Protein AF-A0A543FZM2-F1 (afdb_monomer_lite)

Foldseek 3Di:
DPPVVVVVVLVVCVVVDPSVQWFFKFWQDKDWVVVPVDDDDLVNSLVDAPDPPDDDDPDDFTKIWTWMWTDGPVWIWIWIKIWTQDRVRDTDIDTPDIDTDDPVSVVSSVVRGDGDGDD

Structure (mmCIF, N/CA/C/O backbone):
data_AF-A0A543FZM2-F1
#
_entry.id   AF-A0A543FZM2-F1
#
loop_
_atom_site.group_PDB
_atom_site.id
_atom_site.type_symbol
_atom_site.label_atom_id
_atom_site.label_alt_id
_atom_site.label_comp_id
_atom_site.label_asym_id
_atom_site.label_entity_id
_atom_site.label_seq_id
_atom_site.pdbx_PDB_ins_code
_atom_site.Cartn_x
_atom_site.Cartn_y
_atom_site.Cartn_z
_atom_site.occupancy
_atom_site.B_iso_or_equiv
_atom_site.auth_seq_id
_atom_site.auth_comp_id
_atom_site.auth_asym_id
_atom_site.auth_atom_id
_atom_site.pdbx_PDB_model_num
ATOM 1 N N . MET A 1 1 ? -7.896 2.507 -10.673 1.00 51.44 1 MET A N 1
ATOM 2 C CA . MET A 1 1 ? -6.835 1.573 -10.243 1.00 51.44 1 MET A CA 1
ATOM 3 C C . MET A 1 1 ? -7.128 0.244 -10.903 1.00 51.44 1 MET A C 1
ATOM 5 O O . MET A 1 1 ? -8.267 -0.197 -10.815 1.00 51.44 1 MET A O 1
ATOM 9 N N . GLU A 1 2 ? -6.175 -0.334 -11.627 1.00 58.25 2 GLU A N 1
ATOM 10 C CA . GLU A 1 2 ? -6.388 -1.628 -12.280 1.00 58.25 2 GLU A CA 1
ATOM 11 C C . GLU A 1 2 ? -6.711 -2.687 -11.216 1.00 58.25 2 GLU A C 1
ATOM 13 O O . GLU A 1 2 ? -6.077 -2.725 -10.160 1.00 58.25 2 GLU A O 1
ATOM 18 N N . LYS A 1 3 ? -7.725 -3.522 -11.475 1.00 59.94 3 LYS A N 1
ATOM 19 C CA . LYS A 1 3 ? -8.213 -4.590 -10.575 1.00 59.94 3 LYS A CA 1
ATOM 20 C C . LYS A 1 3 ? -7.071 -5.490 -10.062 1.00 59.94 3 LYS A C 1
ATOM 22 O O . LYS A 1 3 ? -7.128 -6.018 -8.958 1.00 59.94 3 LYS A O 1
ATOM 27 N N . THR A 1 4 ? -6.010 -5.582 -10.853 1.00 70.38 4 THR A N 1
ATOM 28 C CA . THR A 1 4 ? -4.776 -6.330 -10.632 1.00 70.38 4 THR A CA 1
ATOM 29 C C . THR A 1 4 ? -3.946 -5.807 -9.447 1.00 70.38 4 THR A C 1
ATOM 31 O O . THR A 1 4 ? -3.670 -6.571 -8.527 1.00 70.38 4 THR A O 1
ATOM 34 N N . THR A 1 5 ? -3.645 -4.501 -9.369 1.00 69.94 5 THR A N 1
ATOM 35 C CA . THR A 1 5 ? -2.849 -3.914 -8.262 1.00 69.94 5 THR A CA 1
ATOM 36 C C . THR A 1 5 ? -3.518 -4.090 -6.899 1.00 69.94 5 THR A C 1
ATOM 38 O O . THR A 1 5 ? -2.848 -4.291 -5.888 1.00 69.94 5 THR A O 1
ATOM 41 N N . TYR A 1 6 ? -4.850 -4.031 -6.864 1.00 74.0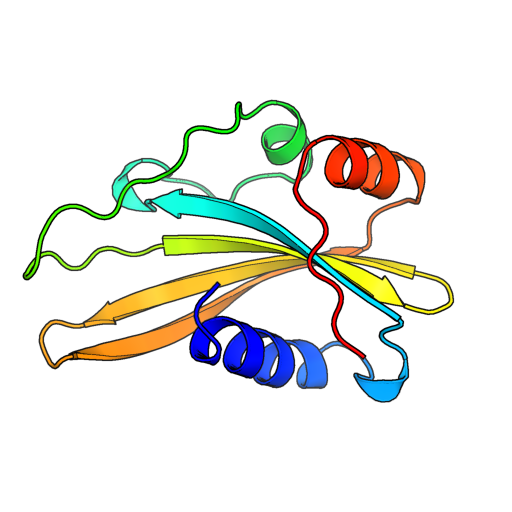0 6 TYR A N 1
ATOM 42 C CA . TYR A 1 6 ? -5.614 -4.263 -5.641 1.00 74.00 6 TYR A CA 1
ATOM 43 C C . TYR A 1 6 ? -5.499 -5.710 -5.153 1.00 74.00 6 TYR A C 1
ATOM 45 O O . TYR A 1 6 ? -5.236 -5.938 -3.975 1.00 74.00 6 TYR A O 1
ATOM 53 N N . ASN A 1 7 ? -5.646 -6.682 -6.055 1.00 80.44 7 ASN A N 1
ATOM 54 C CA . ASN A 1 7 ? -5.519 -8.096 -5.705 1.00 80.44 7 ASN A CA 1
ATOM 55 C C . ASN A 1 7 ? -4.124 -8.410 -5.152 1.00 80.44 7 ASN A C 1
ATOM 57 O O . ASN A 1 7 ? -4.008 -9.128 -4.161 1.00 80.44 7 ASN A O 1
ATOM 61 N N . TYR A 1 8 ? -3.077 -7.818 -5.733 1.00 81.62 8 TYR A N 1
ATOM 62 C CA . TYR A 1 8 ? -1.719 -7.953 -5.209 1.00 81.62 8 TYR A CA 1
ATOM 63 C C . TYR A 1 8 ? -1.558 -7.320 -3.835 1.00 81.62 8 TYR A C 1
ATOM 65 O O . TYR A 1 8 ? -0.974 -7.935 -2.944 1.00 81.62 8 TYR A O 1
ATOM 73 N N . LEU A 1 9 ? -2.116 -6.125 -3.621 1.00 82.50 9 LEU A N 1
ATOM 74 C CA . LEU A 1 9 ? -2.119 -5.509 -2.300 1.00 82.50 9 LEU A CA 1
ATOM 75 C C . LEU A 1 9 ? -2.749 -6.450 -1.265 1.00 82.50 9 LEU A C 1
ATOM 77 O O . LEU A 1 9 ? -2.116 -6.702 -0.245 1.00 82.50 9 LEU A O 1
ATOM 81 N N . ILE A 1 10 ? -3.937 -6.998 -1.542 1.00 84.00 10 ILE A N 1
ATOM 82 C CA . ILE A 1 10 ? -4.630 -7.945 -0.654 1.00 84.00 10 ILE A CA 1
ATOM 83 C C . ILE A 1 10 ? -3.763 -9.181 -0.372 1.00 84.00 10 ILE A C 1
ATOM 85 O O . ILE A 1 10 ? -3.519 -9.489 0.795 1.00 84.00 10 ILE A O 1
ATOM 89 N N . PHE A 1 11 ? -3.222 -9.823 -1.412 1.00 86.12 11 PHE A N 1
ATOM 90 C CA . PHE A 1 11 ? -2.330 -10.987 -1.296 1.00 86.12 11 PHE A CA 1
ATOM 91 C C . PHE A 1 11 ? -1.086 -10.721 -0.437 1.00 86.12 11 PHE A C 1
ATOM 93 O O . PHE A 1 11 ? -0.550 -11.599 0.241 1.00 86.12 11 PHE A O 1
ATOM 100 N N . HIS A 1 12 ? -0.572 -9.496 -0.467 1.00 84.62 12 HIS A N 1
ATOM 101 C CA . HIS A 1 12 ? 0.588 -9.140 0.333 1.00 84.62 12 HIS A CA 1
ATOM 102 C C . HIS A 1 12 ? 0.229 -8.785 1.776 1.00 84.62 12 HIS A C 1
ATOM 104 O O . HIS A 1 12 ? 0.944 -9.186 2.696 1.00 84.62 12 HIS A O 1
ATOM 110 N N . ILE A 1 13 ? -0.856 -8.040 1.993 1.00 85.25 13 ILE A N 1
ATOM 111 C CA . ILE A 1 13 ? -1.240 -7.593 3.336 1.00 85.25 13 ILE A CA 1
ATOM 112 C C . ILE A 1 13 ? -1.905 -8.698 4.151 1.00 85.25 13 ILE A C 1
ATOM 114 O O . ILE A 1 13 ? -1.835 -8.629 5.372 1.00 85.25 13 ILE A O 1
ATOM 118 N N . GLU A 1 14 ? -2.470 -9.737 3.526 1.00 85.44 14 GLU A N 1
ATOM 119 C CA . GLU A 1 14 ? -3.029 -10.893 4.247 1.00 85.44 14 GLU A CA 1
ATOM 120 C C . GLU A 1 14 ? -1.990 -11.629 5.099 1.00 85.44 14 GLU A C 1
ATOM 122 O O . GLU A 1 14 ? -2.323 -12.245 6.109 1.00 85.44 14 GLU A O 1
ATOM 127 N N . LYS A 1 15 ? -0.714 -11.517 4.717 1.00 85.88 15 LYS A N 1
ATOM 128 C CA . LYS A 1 15 ? 0.429 -12.069 5.454 1.00 85.88 15 LYS A CA 1
ATOM 129 C C . LYS A 1 15 ? 0.837 -11.204 6.648 1.00 85.88 15 LYS A C 1
ATOM 131 O O . LYS A 1 15 ? 1.625 -11.647 7.476 1.00 85.88 15 LYS A O 1
ATOM 136 N N . LEU A 1 16 ? 0.352 -9.963 6.711 1.00 85.75 16 LEU A N 1
ATOM 137 C CA . LEU A 1 16 ? 0.752 -8.950 7.690 1.00 85.75 16 LEU A CA 1
ATOM 138 C C . LEU A 1 16 ? -0.373 -8.631 8.678 1.00 85.75 16 LEU A C 1
ATOM 140 O O . LEU A 1 16 ? -0.109 -8.365 9.848 1.00 85.75 16 LEU A O 1
ATOM 144 N N . ILE A 1 17 ? -1.620 -8.649 8.210 1.00 85.75 17 ILE A N 1
ATOM 145 C CA . ILE A 1 17 ? -2.826 -8.372 8.988 1.00 85.75 17 ILE A CA 1
ATOM 146 C C . ILE A 1 17 ? -3.971 -9.279 8.539 1.00 85.75 17 ILE A C 1
ATOM 148 O O . ILE A 1 17 ? -4.043 -9.709 7.391 1.00 85.75 17 ILE A O 1
ATOM 152 N N . ASN A 1 18 ? -4.922 -9.531 9.439 1.00 83.31 18 ASN A N 1
ATOM 153 C CA . ASN A 1 18 ? -6.123 -10.285 9.097 1.00 83.31 18 ASN A CA 1
ATOM 154 C C . ASN A 1 18 ? -6.997 -9.481 8.119 1.00 83.31 18 ASN A C 1
ATOM 156 O O . ASN A 1 18 ? -7.616 -8.493 8.518 1.00 83.31 18 ASN A O 1
ATOM 160 N N . VAL A 1 19 ? -7.094 -9.925 6.863 1.00 81.19 19 VAL A N 1
ATOM 161 C CA . VAL A 1 19 ? -7.873 -9.246 5.808 1.00 81.19 19 VAL A CA 1
ATOM 162 C C . VAL A 1 19 ? -9.335 -9.062 6.199 1.00 81.19 19 VAL A C 1
ATOM 164 O O . VAL A 1 19 ? -9.904 -8.013 5.925 1.00 81.19 19 VAL A O 1
ATOM 167 N N . LYS A 1 20 ? -9.930 -10.017 6.928 1.00 82.56 20 LYS A N 1
ATOM 168 C CA . LYS A 1 20 ? -11.330 -9.921 7.383 1.00 82.56 20 LYS A CA 1
ATOM 169 C C . LYS A 1 20 ? -11.573 -8.765 8.360 1.00 82.56 20 LYS A C 1
ATOM 171 O O . LYS A 1 20 ? -12.719 -8.433 8.635 1.00 82.56 20 LYS A O 1
ATOM 176 N N . SER A 1 21 ? -10.511 -8.183 8.921 1.00 83.06 21 SER A N 1
ATOM 177 C CA . SER A 1 21 ? -10.588 -7.020 9.813 1.00 83.06 21 SER A CA 1
ATOM 178 C C . SER A 1 21 ? -10.461 -5.678 9.085 1.00 83.06 21 SER A C 1
ATOM 180 O O . SER A 1 21 ? -10.588 -4.630 9.725 1.00 83.06 21 SER A O 1
ATOM 182 N N . ILE A 1 22 ? -10.183 -5.694 7.777 1.00 85.62 22 ILE A N 1
ATOM 183 C CA . ILE A 1 22 ? -10.036 -4.494 6.957 1.00 85.62 22 ILE A CA 1
ATOM 184 C C . ILE A 1 22 ? -11.422 -3.917 6.678 1.00 85.62 22 ILE A C 1
ATOM 186 O O . ILE A 1 22 ? -12.321 -4.607 6.222 1.00 85.62 22 ILE A O 1
ATOM 190 N N . ILE A 1 23 ? -11.577 -2.629 6.968 1.00 85.56 23 ILE A N 1
ATOM 191 C CA . ILE A 1 23 ? -12.815 -1.868 6.766 1.00 85.56 23 ILE A CA 1
ATOM 192 C C . ILE A 1 23 ? -12.702 -0.984 5.525 1.00 85.56 23 ILE A C 1
ATOM 194 O O . ILE A 1 23 ? -13.698 -0.674 4.877 1.00 85.56 23 ILE A O 1
ATOM 198 N N . GLU A 1 24 ? -11.499 -0.491 5.226 1.00 84.00 24 GLU A N 1
ATOM 199 C CA . GLU A 1 24 ? -11.290 0.446 4.127 1.00 84.00 24 GLU A CA 1
ATOM 200 C C . GLU A 1 24 ? -9.839 0.408 3.634 1.00 84.00 24 GLU A C 1
ATOM 202 O O . GLU A 1 24 ? -8.904 0.338 4.435 1.00 84.00 24 GLU A O 1
ATOM 207 N N . ILE A 1 25 ? -9.653 0.518 2.316 1.00 83.12 25 ILE A N 1
ATOM 208 C CA . ILE A 1 25 ? -8.344 0.682 1.674 1.00 83.12 25 ILE A CA 1
ATOM 209 C C . ILE A 1 25 ? -8.390 1.909 0.768 1.00 83.12 25 ILE A C 1
ATOM 211 O O . ILE A 1 25 ? -9.026 1.877 -0.279 1.00 83.12 25 ILE A O 1
ATOM 215 N N . ARG A 1 26 ? -7.670 2.975 1.120 1.00 81.69 26 ARG A N 1
ATOM 216 C CA . ARG A 1 26 ? -7.556 4.181 0.287 1.00 81.69 26 ARG A CA 1
ATOM 217 C C . ARG A 1 26 ? -6.247 4.170 -0.472 1.00 81.69 26 ARG A C 1
ATOM 219 O O . ARG A 1 26 ? -5.193 3.968 0.124 1.00 81.69 26 ARG A O 1
ATOM 226 N N . HIS A 1 27 ? -6.295 4.437 -1.768 1.00 81.38 27 HIS A N 1
ATOM 227 C CA . HIS A 1 27 ? -5.081 4.656 -2.536 1.00 81.38 27 HIS A CA 1
ATOM 228 C C . HIS A 1 27 ? -4.610 6.095 -2.326 1.00 81.38 27 HIS A C 1
ATOM 230 O O . HIS A 1 27 ? -5.350 7.043 -2.558 1.00 81.38 27 HIS A O 1
ATOM 236 N N . ILE A 1 28 ? -3.380 6.239 -1.848 1.00 80.31 28 ILE A N 1
ATOM 237 C CA . ILE A 1 28 ? -2.741 7.527 -1.605 1.00 80.31 28 ILE A CA 1
ATOM 238 C C . ILE A 1 28 ? -2.164 8.019 -2.927 1.00 80.31 28 ILE A C 1
ATOM 240 O O . ILE A 1 28 ? -2.543 9.069 -3.430 1.00 80.31 28 ILE A O 1
ATOM 244 N N . ARG A 1 29 ? -1.206 7.276 -3.491 1.00 76.56 29 ARG A N 1
ATOM 245 C CA . ARG A 1 29 ? -0.378 7.804 -4.572 1.00 76.56 29 ARG A CA 1
ATOM 246 C C . ARG A 1 29 ? 0.422 6.740 -5.301 1.00 76.56 29 ARG A C 1
ATOM 248 O O . ARG A 1 29 ? 0.957 5.841 -4.661 1.00 76.56 29 ARG A O 1
ATOM 255 N N . VAL A 1 30 ? 0.639 6.970 -6.596 1.00 74.69 30 VAL A N 1
ATOM 256 C CA . VAL A 1 30 ? 1.667 6.293 -7.399 1.00 74.69 30 VAL A CA 1
ATOM 257 C C . VAL A 1 30 ? 2.869 7.212 -7.600 1.00 74.69 30 VAL A C 1
ATOM 259 O O . VAL A 1 30 ? 2.719 8.387 -7.942 1.00 74.69 30 VAL A O 1
ATOM 262 N N . LEU A 1 31 ? 4.073 6.685 -7.422 1.00 74.56 31 LEU A N 1
ATOM 263 C CA . LEU A 1 31 ? 5.329 7.372 -7.702 1.00 74.56 31 LEU A CA 1
ATOM 264 C C . LEU A 1 31 ? 6.170 6.551 -8.668 1.00 74.56 31 LEU A C 1
ATOM 266 O O . LEU A 1 31 ? 6.203 5.330 -8.580 1.00 74.56 31 LEU A O 1
ATOM 270 N N . ARG A 1 32 ? 6.894 7.220 -9.564 1.00 73.50 32 ARG A N 1
ATOM 271 C CA . ARG A 1 32 ? 7.906 6.562 -10.398 1.00 73.50 32 ARG A CA 1
ATOM 272 C C . ARG A 1 32 ? 9.184 6.419 -9.586 1.00 73.50 32 ARG A C 1
ATOM 274 O O . ARG A 1 32 ? 9.731 7.429 -9.139 1.00 73.50 32 ARG A O 1
ATOM 281 N N . LYS A 1 33 ? 9.683 5.194 -9.421 1.00 71.81 33 LYS A N 1
ATOM 282 C CA . LYS A 1 33 ? 10.900 4.924 -8.640 1.00 71.81 33 LYS A CA 1
ATOM 283 C C . LYS A 1 33 ? 12.125 5.636 -9.212 1.00 71.81 33 LYS A C 1
ATOM 285 O O . LYS A 1 33 ? 12.962 6.090 -8.450 1.00 71.81 33 LYS A O 1
ATOM 290 N N . SER A 1 34 ? 12.192 5.844 -10.528 1.00 68.00 34 SER A N 1
ATOM 291 C CA . SER A 1 34 ? 13.269 6.618 -11.166 1.00 68.00 34 SER A CA 1
ATOM 292 C C . SER A 1 34 ? 13.397 8.059 -10.650 1.00 68.00 34 SER A C 1
ATOM 294 O O . SER A 1 34 ? 14.469 8.646 -10.746 1.00 68.00 34 SER A O 1
ATOM 296 N N . LYS A 1 35 ? 12.329 8.634 -10.077 1.00 64.94 35 LYS A N 1
ATOM 297 C CA . LYS A 1 35 ? 12.342 9.964 -9.442 1.00 64.94 35 LYS A CA 1
ATOM 298 C C . LYS A 1 35 ? 12.570 9.912 -7.928 1.00 64.94 35 LYS A C 1
ATOM 300 O O . LYS A 1 35 ? 12.661 10.958 -7.291 1.00 64.94 35 LYS A O 1
ATOM 305 N N . VAL A 1 36 ? 12.625 8.719 -7.338 1.00 64.50 36 VAL A N 1
ATOM 306 C CA . VAL A 1 36 ? 12.672 8.508 -5.891 1.00 64.50 36 VAL A CA 1
ATOM 307 C C . VAL A 1 36 ? 13.757 7.480 -5.560 1.00 64.50 36 VAL A C 1
ATOM 309 O O . VAL A 1 36 ? 13.524 6.277 -5.547 1.00 64.50 36 VAL A O 1
ATOM 312 N N . ASN A 1 37 ? 14.951 7.969 -5.221 1.00 56.75 37 ASN A N 1
ATOM 313 C CA . ASN A 1 37 ? 16.109 7.120 -4.909 1.00 56.75 37 ASN A CA 1
ATOM 314 C C . ASN A 1 37 ? 16.121 6.543 -3.478 1.00 56.75 37 ASN A C 1
ATOM 316 O O . ASN A 1 37 ? 17.070 5.853 -3.113 1.00 56.75 37 ASN A O 1
ATOM 320 N N . LYS A 1 38 ? 15.124 6.845 -2.635 1.00 63.06 38 LYS A N 1
ATOM 321 C CA . LYS A 1 38 ? 15.093 6.437 -1.218 1.00 63.06 38 LYS A CA 1
ATOM 322 C C . LYS A 1 38 ? 13.701 5.999 -0.780 1.00 63.06 38 LYS A C 1
ATOM 324 O O . LYS A 1 38 ? 12.700 6.432 -1.344 1.00 63.06 38 LYS A O 1
ATOM 329 N N . GLU A 1 39 ? 13.647 5.178 0.265 1.00 65.25 39 GLU A N 1
ATOM 330 C CA . GLU A 1 39 ? 12.391 4.840 0.929 1.00 65.25 39 GLU A CA 1
ATOM 331 C C . GLU A 1 39 ? 11.697 6.123 1.411 1.00 65.25 39 GLU A C 1
ATOM 333 O O . GLU A 1 39 ? 12.287 6.956 2.104 1.00 65.25 39 GLU A O 1
ATOM 338 N N . ILE A 1 40 ? 10.437 6.308 1.021 1.00 74.19 40 ILE A N 1
ATOM 339 C CA . ILE A 1 40 ? 9.690 7.511 1.378 1.00 74.19 40 ILE A CA 1
ATOM 340 C C . ILE A 1 40 ? 9.167 7.361 2.803 1.00 74.19 40 ILE A C 1
ATOM 342 O O . ILE A 1 40 ? 8.501 6.381 3.162 1.00 74.19 40 ILE A O 1
ATOM 346 N N . SER A 1 41 ? 9.475 8.349 3.640 1.00 81.56 41 SER A N 1
ATOM 347 C CA . SER A 1 41 ? 8.897 8.451 4.974 1.00 81.56 41 SER A CA 1
ATOM 348 C C . SER A 1 41 ? 7.410 8.806 4.881 1.00 81.56 41 SER A C 1
ATOM 350 O O . SER A 1 41 ? 6.968 9.481 3.952 1.00 81.56 41 SER A O 1
ATOM 352 N N . ILE A 1 42 ? 6.616 8.402 5.873 1.00 80.62 42 ILE A N 1
ATOM 353 C CA . ILE A 1 42 ? 5.192 8.778 5.919 1.00 80.62 42 ILE A CA 1
ATOM 354 C C . ILE A 1 42 ? 5.031 10.299 5.970 1.00 80.62 42 ILE A C 1
ATOM 356 O O . ILE A 1 42 ? 4.112 10.842 5.366 1.00 80.62 42 ILE A O 1
ATOM 360 N N . PHE A 1 43 ? 5.963 10.989 6.634 1.00 79.25 43 PHE A N 1
ATOM 361 C CA . PHE A 1 43 ? 5.981 12.443 6.673 1.00 79.25 43 PHE A CA 1
ATOM 362 C C . PHE A 1 43 ? 6.094 13.033 5.266 1.00 79.25 43 PHE A C 1
ATOM 364 O O . PHE A 1 43 ? 5.289 13.880 4.906 1.00 79.25 43 PHE A O 1
ATOM 371 N N . ASN A 1 44 ? 6.993 12.518 4.424 1.00 77.12 44 ASN A N 1
ATOM 372 C CA . ASN A 1 44 ? 7.143 12.996 3.049 1.00 77.12 44 ASN A CA 1
ATOM 373 C C . ASN A 1 44 ? 5.864 12.781 2.221 1.00 77.12 44 ASN A C 1
ATOM 375 O O . ASN A 1 44 ? 5.509 13.653 1.433 1.00 77.12 44 ASN A O 1
ATOM 379 N N . LEU A 1 45 ? 5.116 11.692 2.446 1.00 76.56 45 LEU A N 1
ATOM 380 C CA . LEU A 1 45 ? 3.814 11.473 1.790 1.00 76.56 45 LEU A CA 1
ATOM 381 C C . LEU A 1 45 ? 2.782 12.569 2.110 1.00 76.56 45 LEU A C 1
ATOM 383 O O . LEU A 1 45 ? 1.854 12.770 1.326 1.00 76.56 45 LEU A O 1
ATOM 387 N N . LEU A 1 46 ? 2.931 13.293 3.226 1.00 74.81 46 LEU A N 1
ATOM 388 C CA . LEU A 1 46 ? 2.054 14.414 3.576 1.00 74.81 46 LEU A CA 1
ATOM 389 C C . LEU A 1 46 ? 2.332 15.665 2.732 1.00 74.81 46 LE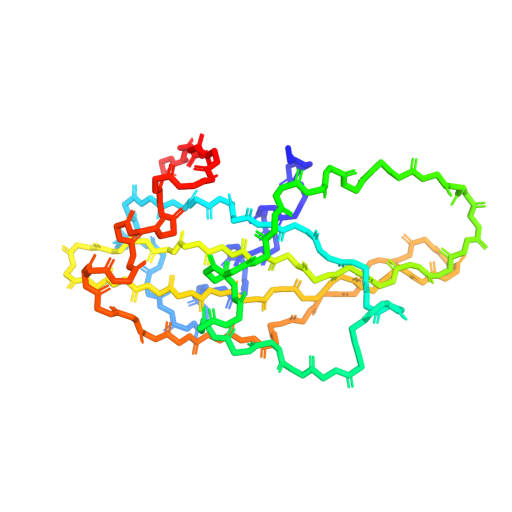U A C 1
ATOM 391 O O . LEU A 1 46 ? 1.416 16.465 2.561 1.00 74.81 46 LEU A O 1
ATOM 395 N N . PHE A 1 47 ? 3.550 15.859 2.216 1.00 72.44 47 PHE A N 1
ATOM 396 C CA . PHE A 1 47 ? 3.953 17.103 1.534 1.00 72.44 47 PHE A CA 1
ATOM 397 C C . PHE A 1 47 ? 3.971 17.008 0.010 1.00 72.44 47 PHE A C 1
ATOM 399 O O . PHE A 1 47 ? 4.009 18.036 -0.659 1.00 72.44 47 PHE A O 1
ATOM 406 N N . LEU A 1 48 ? 3.929 15.804 -0.558 1.00 71.00 48 LEU A N 1
ATOM 407 C CA . LEU A 1 48 ? 3.952 15.638 -2.009 1.00 71.00 48 LEU A CA 1
ATOM 408 C C . LEU A 1 48 ? 2.596 16.060 -2.629 1.00 71.00 48 LEU A C 1
ATOM 410 O O . LEU A 1 48 ? 1.546 15.570 -2.221 1.00 71.00 48 LEU A O 1
ATOM 414 N N . SER A 1 49 ? 2.608 16.930 -3.649 1.00 57.28 49 SER A N 1
ATOM 415 C CA . SER A 1 49 ? 1.423 17.410 -4.401 1.00 57.28 49 SER A CA 1
ATOM 416 C C . SER A 1 49 ? 0.869 16.347 -5.348 1.00 57.28 49 SER A C 1
ATOM 418 O O . SER A 1 49 ? 1.677 15.624 -5.913 1.00 57.28 49 SER A O 1
ATOM 420 N N . ASN A 1 50 ? -0.450 16.228 -5.550 1.00 53.62 50 ASN A N 1
ATOM 421 C CA . ASN A 1 50 ? -1.085 15.251 -6.461 1.00 53.62 50 ASN A CA 1
ATOM 422 C C . ASN A 1 50 ? -0.691 15.451 -7.939 1.00 53.62 50 ASN A C 1
ATOM 424 O O . ASN A 1 50 ? -1.493 15.877 -8.762 1.00 53.62 50 ASN A O 1
ATOM 428 N N . ASP A 1 51 ? 0.539 15.109 -8.299 1.00 49.12 51 ASP A N 1
ATOM 429 C CA . ASP A 1 51 ? 0.951 15.068 -9.691 1.00 49.12 51 ASP A CA 1
ATOM 430 C C . ASP A 1 51 ? 0.480 13.727 -10.242 1.00 49.12 51 ASP A C 1
ATOM 432 O O . ASP A 1 51 ? 1.034 12.670 -9.918 1.00 49.12 51 ASP A O 1
ATOM 436 N N . PHE A 1 52 ? -0.589 13.775 -11.034 1.00 45.16 52 PHE A N 1
ATOM 437 C CA . PHE A 1 52 ? -1.106 12.622 -11.752 1.00 45.16 52 PHE A CA 1
ATOM 438 C C . PHE A 1 52 ? 0.020 12.071 -12.630 1.00 45.16 52 PHE A C 1
ATOM 440 O O . PHE A 1 52 ? 0.461 12.708 -13.590 1.00 45.16 52 PHE A O 1
ATOM 447 N N . VAL A 1 53 ? 0.533 10.891 -12.283 1.00 51.84 53 VAL A N 1
ATOM 448 C CA . VAL A 1 53 ? 1.538 10.219 -13.100 1.00 51.84 53 VAL A CA 1
ATOM 449 C C . VAL A 1 53 ? 0.815 9.656 -14.319 1.00 51.84 53 VAL A C 1
ATOM 451 O O . VAL A 1 53 ? 0.355 8.521 -14.317 1.00 51.84 53 VAL A O 1
ATOM 454 N N . GLY A 1 54 ? 0.688 10.464 -15.370 1.00 43.00 54 GLY A N 1
ATOM 455 C CA . GLY A 1 54 ? 0.266 9.969 -16.674 1.00 43.00 54 GLY A CA 1
ATOM 456 C C . GLY A 1 54 ? 1.293 8.954 -17.167 1.00 43.00 54 GLY A C 1
ATOM 457 O O . GLY A 1 54 ? 2.461 9.300 -17.351 1.00 43.00 54 GLY A O 1
ATOM 458 N N . PHE A 1 55 ? 0.890 7.698 -17.339 1.00 47.69 55 PHE A N 1
ATOM 459 C CA . PHE A 1 55 ? 1.720 6.670 -17.959 1.00 47.69 55 PHE A CA 1
ATOM 460 C C . PHE A 1 55 ? 1.941 7.054 -19.424 1.00 47.69 55 PHE A C 1
ATOM 462 O O . PHE A 1 55 ? 0.999 7.177 -20.203 1.00 47.69 55 PHE A O 1
ATOM 469 N N . LYS A 1 56 ? 3.194 7.298 -19.803 1.00 41.69 56 LYS A N 1
ATOM 470 C CA . LYS A 1 56 ? 3.580 7.498 -21.202 1.00 41.69 56 LYS A CA 1
ATOM 471 C C . LYS A 1 56 ? 4.861 6.722 -21.456 1.00 41.69 56 LYS A C 1
ATOM 473 O O . LYS A 1 56 ? 5.943 7.263 -21.246 1.00 41.69 56 LYS A O 1
ATOM 478 N N . LYS A 1 57 ? 4.681 5.484 -21.921 1.00 40.03 57 LYS A N 1
ATOM 479 C CA . LYS A 1 57 ? 5.364 4.820 -23.049 1.00 40.03 57 LYS A CA 1
ATOM 480 C C . LYS A 1 57 ? 5.476 3.317 -22.793 1.00 40.03 57 LYS A C 1
ATOM 482 O O . LYS A 1 57 ? 6.000 2.887 -21.777 1.00 40.03 57 LYS A O 1
ATOM 487 N N . SER A 1 58 ? 5.026 2.544 -23.773 1.00 39.88 58 SER A N 1
ATOM 488 C CA . SER A 1 58 ? 5.354 1.132 -23.946 1.00 39.88 58 SER A CA 1
ATOM 489 C C . SER A 1 58 ? 6.874 0.950 -24.077 1.00 39.88 58 SER A C 1
ATOM 491 O O . SER A 1 58 ? 7.495 1.652 -24.877 1.00 39.88 58 SER A O 1
ATOM 493 N N . GLY A 1 59 ? 7.458 0.005 -23.332 1.00 45.72 59 GLY A N 1
ATOM 494 C CA . GLY A 1 59 ? 8.829 -0.481 -23.558 1.00 45.72 59 GLY A CA 1
ATOM 495 C C . GLY A 1 59 ? 9.932 0.063 -22.641 1.00 45.72 59 GLY A C 1
ATOM 496 O O . GLY A 1 59 ? 11.102 -0.147 -22.937 1.00 45.72 59 GLY A O 1
ATOM 497 N N . ILE A 1 60 ? 9.605 0.751 -21.543 1.00 52.84 60 ILE A N 1
ATOM 498 C CA . ILE A 1 60 ? 10.590 1.126 -20.515 1.00 52.84 60 ILE A CA 1
ATOM 499 C C . ILE A 1 60 ? 10.204 0.410 -19.222 1.00 52.84 60 ILE A C 1
ATOM 501 O O . ILE A 1 60 ? 9.068 0.562 -18.777 1.00 52.84 60 ILE A O 1
ATOM 505 N N . ARG A 1 61 ? 11.139 -0.336 -18.609 1.00 55.84 61 ARG A N 1
ATOM 506 C CA . ARG A 1 61 ? 10.987 -0.834 -17.231 1.00 55.84 61 ARG A CA 1
ATOM 507 C C . ARG A 1 61 ? 10.660 0.341 -16.321 1.00 55.84 61 ARG A C 1
ATOM 509 O O . ARG A 1 61 ? 11.526 1.168 -16.030 1.00 55.84 61 ARG A O 1
ATOM 516 N N . GLU A 1 62 ? 9.409 0.449 -15.901 1.00 65.12 62 GLU A N 1
ATOM 517 C CA . GLU A 1 62 ? 8.962 1.566 -15.082 1.00 65.12 62 GLU A CA 1
ATOM 518 C C . GLU A 1 62 ? 8.519 1.059 -13.718 1.00 65.12 62 GLU A C 1
ATOM 520 O O . GLU A 1 62 ? 7.370 0.695 -13.507 1.00 65.12 62 GLU A O 1
ATOM 525 N N . ASN A 1 63 ? 9.445 1.048 -12.760 1.00 75.38 63 ASN A N 1
ATOM 526 C CA . ASN A 1 63 ? 9.104 0.692 -11.390 1.00 75.38 63 ASN A CA 1
ATOM 527 C C . ASN A 1 63 ? 8.192 1.766 -10.794 1.00 75.38 63 ASN A C 1
ATOM 529 O O . ASN A 1 63 ? 8.537 2.957 -10.769 1.00 75.38 63 ASN A O 1
ATOM 533 N N . THR A 1 64 ? 7.054 1.336 -10.261 1.00 78.50 64 THR A N 1
ATOM 534 C CA . THR A 1 64 ? 6.109 2.216 -9.574 1.00 78.50 64 THR A CA 1
ATOM 535 C C . THR A 1 64 ? 6.035 1.879 -8.097 1.00 78.50 64 THR A C 1
ATOM 537 O O . THR A 1 64 ? 6.130 0.723 -7.707 1.00 78.50 64 THR A O 1
ATOM 540 N N . LEU A 1 65 ? 5.876 2.903 -7.267 1.00 82.88 65 LEU A N 1
ATOM 541 C CA . LEU A 1 65 ? 5.638 2.792 -5.836 1.00 82.88 65 LEU A CA 1
ATOM 542 C C . LEU A 1 65 ? 4.225 3.290 -5.556 1.00 82.88 65 LEU A C 1
ATOM 544 O O . LEU A 1 65 ? 3.946 4.480 -5.699 1.00 82.88 65 LEU A O 1
ATOM 548 N N . ASN A 1 66 ? 3.347 2.375 -5.171 1.00 83.12 66 ASN A N 1
ATOM 549 C CA . ASN A 1 66 ? 1.950 2.629 -4.862 1.00 83.12 66 ASN A CA 1
ATOM 550 C C . ASN A 1 66 ? 1.781 2.656 -3.345 1.00 83.12 66 ASN A C 1
ATOM 552 O O . ASN A 1 66 ? 2.125 1.694 -2.665 1.00 83.12 66 ASN A O 1
ATOM 556 N N . TYR A 1 67 ? 1.254 3.748 -2.806 1.00 86.50 67 TYR A N 1
ATOM 557 C CA . TYR A 1 67 ? 0.998 3.892 -1.379 1.00 86.50 67 TYR A CA 1
ATOM 558 C C . TYR A 1 67 ? -0.496 3.805 -1.081 1.00 86.50 67 TYR A C 1
ATOM 560 O O . TYR A 1 67 ? -1.316 4.379 -1.796 1.00 86.50 67 TYR A O 1
ATOM 568 N N . PHE A 1 68 ? -0.841 3.131 0.010 1.00 86.75 68 PHE A N 1
ATOM 569 C CA . PHE A 1 68 ? -2.205 2.867 0.451 1.00 86.75 68 PHE A CA 1
ATOM 570 C C . PHE A 1 68 ? -2.360 3.164 1.940 1.00 86.75 68 PHE A C 1
ATOM 572 O O . PHE A 1 68 ? -1.447 2.898 2.720 1.00 86.75 68 PHE A O 1
ATOM 579 N N . ILE A 1 69 ? -3.525 3.669 2.340 1.00 89.62 69 ILE A N 1
ATOM 580 C CA . ILE A 1 69 ? -3.985 3.649 3.731 1.00 89.62 69 ILE A CA 1
ATOM 581 C C . ILE A 1 69 ? -4.882 2.436 3.888 1.00 89.62 69 ILE A C 1
ATOM 583 O O . ILE A 1 69 ? -5.838 2.283 3.133 1.00 89.62 69 ILE A O 1
ATOM 587 N N . ILE A 1 70 ? -4.611 1.616 4.890 1.00 89.75 70 ILE A N 1
ATOM 588 C CA . ILE A 1 70 ? -5.449 0.482 5.256 1.00 89.75 70 ILE A CA 1
ATOM 589 C C . ILE A 1 70 ? -6.009 0.762 6.640 1.00 89.75 70 ILE A C 1
ATOM 591 O O . ILE A 1 70 ? -5.260 0.999 7.589 1.00 89.75 70 ILE A O 1
ATOM 595 N N . ARG A 1 71 ? -7.330 0.750 6.751 1.00 89.56 71 ARG A N 1
ATOM 596 C CA . ARG A 1 71 ? -8.048 0.917 8.008 1.00 89.56 71 ARG A CA 1
ATOM 597 C C . ARG A 1 71 ? -8.611 -0.427 8.438 1.00 89.56 71 ARG A C 1
ATOM 599 O O . ARG A 1 71 ? -9.368 -1.042 7.690 1.00 89.56 71 ARG A O 1
ATOM 606 N N . THR A 1 72 ? -8.302 -0.828 9.662 1.00 89.69 72 THR A N 1
ATOM 607 C CA . THR A 1 72 ? -8.992 -1.916 10.362 1.00 89.69 72 THR A CA 1
ATOM 608 C 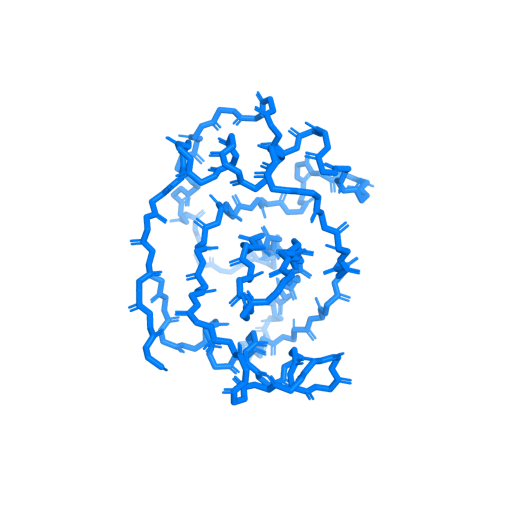C . THR A 1 72 ? -9.952 -1.335 11.405 1.00 89.69 72 THR A C 1
ATOM 610 O O . THR A 1 72 ? -10.113 -0.114 11.505 1.00 89.69 72 THR A O 1
ATOM 613 N N . ALA A 1 73 ? -10.611 -2.190 12.191 1.00 86.38 73 ALA A N 1
ATOM 614 C CA . ALA A 1 73 ? -11.499 -1.751 13.273 1.00 86.38 73 ALA A CA 1
ATOM 615 C C . ALA A 1 73 ? -10.825 -0.779 14.254 1.00 86.38 73 ALA A C 1
ATOM 617 O O . ALA A 1 73 ? -11.411 0.247 14.602 1.00 86.38 73 ALA A O 1
ATOM 618 N N . ASN A 1 74 ? -9.581 -1.069 14.641 1.00 85.00 74 ASN A N 1
ATOM 619 C CA . ASN A 1 74 ? -8.895 -0.353 15.718 1.00 85.00 74 ASN A CA 1
ATOM 620 C C . ASN A 1 74 ? -7.624 0.372 15.258 1.00 85.00 74 ASN A C 1
ATOM 622 O O . ASN A 1 74 ? -7.043 1.140 16.025 1.00 85.00 74 ASN A O 1
ATOM 626 N N . GLU A 1 75 ? -7.153 0.119 14.036 1.00 92.50 75 GLU A N 1
ATOM 627 C CA . GLU A 1 75 ? -5.814 0.515 13.610 1.00 92.50 75 GLU A CA 1
ATOM 628 C C . GLU A 1 75 ? -5.802 1.078 12.188 1.00 92.50 75 GLU A C 1
ATOM 630 O O . GLU A 1 75 ? -6.693 0.844 11.370 1.00 92.50 75 GLU A O 1
ATOM 635 N N . PHE A 1 76 ? -4.757 1.852 11.908 1.00 91.81 76 PHE A N 1
ATOM 636 C CA . PHE A 1 76 ? -4.503 2.448 10.606 1.00 91.81 76 PHE A CA 1
ATOM 637 C C . PHE A 1 76 ? -3.083 2.106 10.189 1.00 91.81 76 PHE A C 1
ATOM 639 O O . PHE A 1 76 ? -2.154 2.203 10.994 1.00 91.81 76 PHE A O 1
ATOM 646 N N . TYR A 1 77 ? -2.907 1.757 8.924 1.00 93.00 77 TYR A N 1
ATOM 647 C CA . TYR A 1 77 ? -1.617 1.409 8.354 1.00 93.00 77 TYR A CA 1
ATOM 648 C C . TYR A 1 77 ? -1.387 2.181 7.072 1.00 93.00 77 TYR A C 1
ATOM 650 O O . TYR A 1 77 ? -2.316 2.426 6.307 1.00 93.00 77 TYR A O 1
ATOM 658 N N . VAL A 1 78 ? -0.130 2.518 6.820 1.00 91.38 78 VAL A N 1
ATOM 659 C CA . VAL A 1 78 ? 0.335 2.907 5.495 1.00 91.38 78 VAL A CA 1
ATOM 660 C C . VAL A 1 78 ? 1.098 1.731 4.908 1.00 91.38 78 VAL A C 1
ATOM 662 O O . VAL A 1 78 ? 2.061 1.248 5.509 1.00 91.38 78 VAL A O 1
ATOM 665 N N . CYS A 1 79 ? 0.668 1.286 3.732 1.00 90.81 79 CYS A N 1
ATOM 666 C CA . CYS A 1 79 ? 1.333 0.254 2.955 1.00 90.81 79 CYS A CA 1
ATOM 667 C C . CYS A 1 79 ? 1.925 0.859 1.683 1.00 90.81 79 CYS A C 1
ATOM 669 O O . CYS A 1 79 ? 1.270 1.651 1.015 1.00 90.81 79 CYS A O 1
ATOM 671 N N . GLY A 1 80 ? 3.166 0.510 1.365 1.00 88.88 80 GLY A N 1
ATOM 672 C CA . GLY A 1 80 ? 3.817 0.813 0.097 1.00 88.88 80 GLY A CA 1
ATOM 673 C C . GLY A 1 8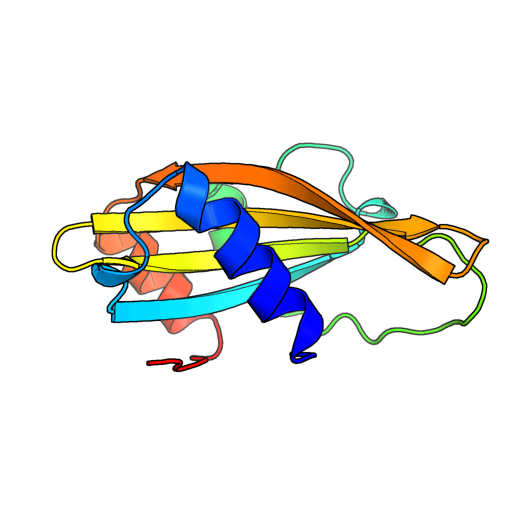0 ? 4.060 -0.481 -0.669 1.00 88.88 80 GLY A C 1
ATOM 674 O O . GLY A 1 80 ? 4.719 -1.381 -0.144 1.00 88.88 80 GLY A O 1
ATOM 675 N N . LEU A 1 81 ? 3.558 -0.553 -1.896 1.00 87.06 81 LEU A N 1
ATOM 676 C CA . LEU A 1 81 ? 3.728 -1.660 -2.827 1.00 87.06 81 LEU A CA 1
ATOM 677 C C . LEU A 1 81 ? 4.550 -1.185 -4.028 1.00 87.06 81 LEU A C 1
ATOM 679 O O . LEU A 1 81 ? 4.157 -0.252 -4.731 1.00 87.06 81 LEU A O 1
ATOM 683 N N . GLU A 1 82 ? 5.700 -1.807 -4.249 1.00 85.56 82 GLU A N 1
ATOM 684 C CA . GLU A 1 82 ? 6.487 -1.625 -5.461 1.00 85.56 82 GLU A CA 1
ATOM 685 C C . GLU A 1 82 ? 6.020 -2.606 -6.531 1.00 85.56 82 GLU A C 1
ATOM 687 O O . GLU A 1 82 ? 6.023 -3.807 -6.278 1.00 85.56 82 GLU A O 1
ATOM 692 N N . ASN A 1 83 ? 5.687 -2.098 -7.719 1.00 83.06 83 ASN A N 1
ATOM 693 C CA . ASN A 1 83 ? 5.454 -2.913 -8.908 1.00 83.06 83 ASN A CA 1
ATOM 694 C C . ASN A 1 83 ? 6.631 -2.717 -9.864 1.00 83.06 83 ASN A C 1
ATOM 696 O O . ASN A 1 83 ? 6.932 -1.584 -10.262 1.00 83.06 83 ASN A O 1
ATOM 700 N N . ILE A 1 84 ? 7.280 -3.815 -10.229 1.00 79.12 84 ILE A N 1
ATOM 701 C CA . ILE A 1 84 ? 8.409 -3.872 -11.152 1.00 79.12 84 ILE A CA 1
ATOM 702 C C . ILE A 1 84 ? 7.890 -4.484 -12.446 1.00 79.12 84 ILE A C 1
ATOM 704 O O . ILE A 1 84 ? 7.496 -5.644 -12.460 1.00 79.12 84 ILE A O 1
ATOM 708 N N . PHE A 1 85 ? 7.878 -3.698 -13.520 1.00 74.94 85 PHE A N 1
ATOM 709 C CA . PHE A 1 85 ? 7.497 -4.184 -14.842 1.00 74.94 85 PHE A CA 1
ATOM 710 C C . PHE A 1 85 ? 8.747 -4.698 -15.552 1.00 74.94 85 PHE A C 1
ATOM 712 O O . PHE A 1 85 ? 9.676 -3.929 -15.821 1.00 74.94 85 PHE A O 1
ATOM 719 N N . GLU A 1 86 ? 8.778 -5.997 -15.813 1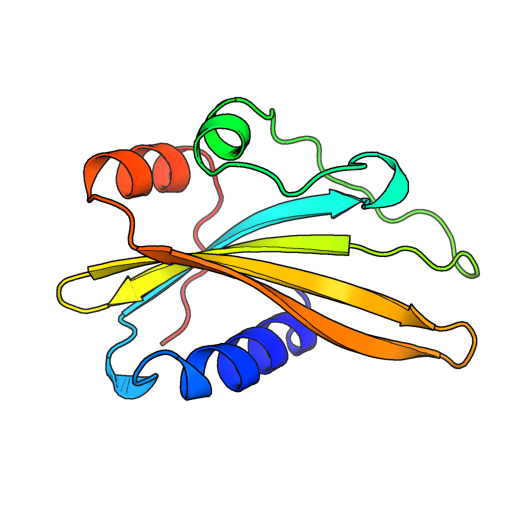.00 70.69 86 GLU A N 1
ATOM 720 C CA . GLU A 1 86 ? 9.864 -6.662 -16.523 1.00 70.69 86 GLU A CA 1
ATOM 721 C C . GLU A 1 86 ? 9.640 -6.635 -18.042 1.00 70.69 86 GLU A C 1
ATOM 723 O O . GLU A 1 86 ? 8.517 -6.525 -18.534 1.00 70.69 86 GLU A O 1
ATOM 728 N N . ASP A 1 87 ? 10.727 -6.753 -18.811 1.00 66.69 87 ASP A N 1
ATOM 729 C CA . ASP A 1 87 ? 10.688 -6.649 -20.282 1.00 66.69 87 ASP A CA 1
ATOM 730 C C . ASP A 1 87 ? 9.912 -7.799 -20.950 1.00 66.69 87 ASP A C 1
ATOM 732 O O . ASP A 1 87 ? 9.487 -7.688 -22.096 1.00 66.69 87 ASP A O 1
ATOM 736 N N . ASN A 1 88 ? 9.716 -8.904 -20.229 1.00 69.12 88 ASN A N 1
ATOM 737 C CA . ASN A 1 88 ? 8.924 -10.067 -20.641 1.00 69.12 88 ASN A CA 1
ATOM 738 C C . ASN A 1 88 ? 7.409 -9.879 -20.402 1.00 69.12 88 ASN A C 1
ATOM 740 O O . ASN A 1 88 ? 6.637 -10.801 -20.657 1.00 69.12 88 ASN A O 1
ATOM 744 N N . GLY A 1 89 ? 6.983 -8.714 -19.902 1.00 63.44 89 GLY A N 1
ATOM 745 C CA . GLY A 1 89 ? 5.591 -8.431 -19.555 1.00 63.44 89 GLY A CA 1
ATOM 746 C C . GLY A 1 89 ? 5.154 -8.972 -18.191 1.00 63.44 89 GLY A C 1
ATOM 747 O O . GLY A 1 89 ? 3.983 -8.821 -17.843 1.00 63.44 89 GLY A O 1
ATOM 748 N N . LEU A 1 90 ? 6.057 -9.577 -17.410 1.00 67.50 90 LEU A N 1
ATOM 749 C CA . LEU A 1 90 ? 5.784 -9.949 -16.025 1.00 67.50 90 LEU A CA 1
ATOM 750 C C . LEU A 1 90 ? 5.783 -8.709 -15.129 1.00 67.50 90 LEU A C 1
ATOM 752 O O . LEU A 1 90 ? 6.540 -7.756 -15.331 1.00 67.50 90 LEU A O 1
ATOM 756 N N . ILE A 1 91 ? 4.926 -8.750 -14.115 1.00 74.88 91 ILE A N 1
ATOM 757 C CA . ILE A 1 91 ? 4.903 -7.774 -13.033 1.00 74.88 91 ILE A CA 1
ATOM 758 C C . ILE A 1 91 ? 5.365 -8.512 -11.783 1.00 74.88 91 ILE A C 1
ATOM 760 O O . ILE A 1 91 ? 4.820 -9.559 -11.442 1.00 74.88 91 ILE A O 1
ATOM 764 N N . THR A 1 92 ? 6.403 -7.982 -11.144 1.00 79.19 92 THR A N 1
ATOM 765 C CA . THR A 1 92 ? 6.885 -8.465 -9.851 1.00 79.19 92 THR A CA 1
ATOM 766 C C . THR A 1 92 ? 6.506 -7.443 -8.790 1.00 79.1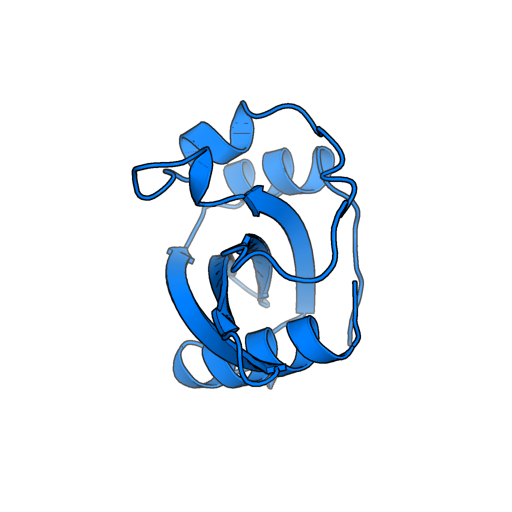9 92 THR A C 1
ATOM 768 O O . THR A 1 92 ? 6.894 -6.273 -8.880 1.00 79.19 92 THR A O 1
ATOM 771 N N . GLU A 1 93 ? 5.769 -7.870 -7.768 1.00 81.50 93 GLU A N 1
ATOM 772 C CA . GLU A 1 93 ? 5.323 -7.008 -6.677 1.00 81.50 93 GLU A CA 1
ATOM 773 C C . GLU A 1 93 ? 6.100 -7.246 -5.380 1.00 81.50 93 GLU A C 1
ATOM 775 O O . GLU A 1 93 ? 6.452 -8.369 -5.007 1.00 81.50 93 GLU A O 1
ATOM 780 N N . LYS A 1 94 ? 6.360 -6.163 -4.644 1.00 85.62 94 LYS A N 1
ATOM 781 C CA . LYS A 1 94 ? 7.016 -6.225 -3.337 1.00 85.62 94 LYS A CA 1
ATOM 782 C C . LYS A 1 94 ? 6.446 -5.197 -2.375 1.00 85.62 94 LYS A C 1
ATOM 784 O O . LYS A 1 94 ? 6.398 -4.006 -2.673 1.00 85.62 94 LYS A O 1
ATOM 789 N N . VAL A 1 95 ? 6.118 -5.627 -1.157 1.00 87.25 95 VAL A N 1
ATOM 790 C CA . VAL A 1 95 ? 5.857 -4.690 -0.056 1.00 87.25 95 VAL A CA 1
ATOM 791 C C . VAL A 1 95 ? 7.167 -4.027 0.341 1.00 87.25 95 VAL A C 1
ATOM 793 O O . VAL A 1 95 ? 8.097 -4.682 0.810 1.00 87.25 95 VAL A O 1
ATOM 796 N N . VAL A 1 96 ? 7.234 -2.715 0.158 1.00 87.56 96 VAL A N 1
ATOM 797 C CA . VAL A 1 96 ? 8.384 -1.891 0.552 1.00 87.56 96 VAL A CA 1
ATOM 798 C C . VAL A 1 96 ? 8.143 -1.151 1.857 1.00 87.56 96 VAL A C 1
ATOM 800 O O . VAL A 1 96 ? 9.091 -0.691 2.482 1.00 87.56 96 VAL A O 1
ATOM 803 N N . LYS A 1 97 ? 6.879 -1.019 2.273 1.00 89.19 97 LYS A N 1
ATOM 804 C CA . LYS A 1 97 ? 6.518 -0.365 3.528 1.00 89.19 97 LYS A CA 1
ATOM 805 C C . LYS A 1 97 ? 5.239 -0.962 4.090 1.00 89.19 97 LYS A C 1
ATOM 807 O O . LYS A 1 97 ? 4.258 -1.110 3.368 1.00 89.19 97 LYS A O 1
ATOM 812 N N . PHE A 1 98 ? 5.232 -1.241 5.383 1.00 91.25 98 PHE A N 1
ATOM 813 C CA . PHE A 1 98 ? 4.016 -1.528 6.131 1.00 91.25 98 PHE A CA 1
ATOM 814 C C . PHE A 1 98 ? 4.189 -0.991 7.545 1.00 91.25 98 PHE A C 1
ATOM 816 O O . PHE A 1 98 ? 4.992 -1.504 8.318 1.00 91.25 98 PHE A O 1
ATOM 823 N N . GLN A 1 99 ? 3.501 0.100 7.860 1.00 92.31 99 GLN A N 1
ATOM 824 C CA . GLN A 1 99 ? 3.723 0.820 9.108 1.00 92.31 99 GLN A CA 1
ATOM 825 C C . GLN A 1 99 ? 2.397 1.289 9.695 1.00 92.31 99 GLN A C 1
ATOM 827 O O . GLN A 1 99 ? 1.596 1.927 9.012 1.00 92.31 99 GLN A O 1
ATOM 832 N N . LYS A 1 100 ? 2.197 1.015 10.987 1.00 93.12 100 LYS A N 1
ATOM 833 C CA . LYS A 1 100 ? 1.065 1.539 11.750 1.00 93.12 100 LYS A CA 1
ATOM 834 C C . LYS A 1 100 ? 1.190 3.056 11.900 1.00 93.12 100 LYS A C 1
ATOM 836 O O . LYS A 1 100 ? 2.262 3.571 12.222 1.00 93.12 100 LYS A O 1
ATOM 841 N N . VAL A 1 101 ? 0.091 3.767 11.688 1.00 92.94 101 VAL A N 1
ATOM 842 C CA . VAL A 1 101 ? -0.011 5.219 11.857 1.00 92.94 101 VAL A CA 1
ATOM 843 C C . VAL A 1 101 ? -1.098 5.569 12.858 1.00 92.94 101 VAL A C 1
ATOM 845 O O . VAL A 1 101 ? -2.031 4.804 13.099 1.00 92.94 101 VAL A O 1
ATOM 848 N N . ASN A 1 102 ? -0.979 6.748 13.458 1.00 93.06 102 ASN A N 1
ATOM 849 C CA . ASN A 1 102 ? -2.027 7.263 14.325 1.00 93.06 102 ASN A CA 1
ATOM 850 C C . ASN A 1 102 ? -3.212 7.806 13.497 1.00 93.06 102 ASN A C 1
ATOM 852 O O . ASN A 1 102 ? -3.115 8.062 12.291 1.00 93.06 102 ASN A O 1
ATOM 856 N N . LYS A 1 103 ? -4.345 8.010 14.178 1.00 89.69 103 LYS A N 1
ATOM 857 C CA . LYS A 1 103 ? -5.589 8.510 13.575 1.00 89.69 103 LYS A CA 1
ATOM 858 C C . LYS A 1 103 ? -5.410 9.872 12.893 1.00 89.69 103 LYS A C 1
ATOM 860 O O . LYS A 1 103 ? -6.020 10.113 11.857 1.00 89.69 103 LYS A O 1
ATOM 865 N N . PHE A 1 104 ? -4.569 10.743 13.449 1.00 89.62 104 PHE A N 1
ATOM 866 C CA . PHE A 1 104 ? -4.325 12.086 12.921 1.00 89.62 104 PHE A CA 1
ATOM 867 C C . PHE A 1 104 ? -3.604 12.049 11.568 1.00 89.62 104 PHE A C 1
ATOM 869 O O . PHE A 1 104 ? -4.090 12.614 10.590 1.00 89.62 104 PHE A O 1
ATOM 876 N N . THR A 1 105 ? -2.498 11.308 11.472 1.00 88.50 105 THR A N 1
ATOM 877 C CA . THR A 1 105 ? -1.767 11.093 10.217 1.00 88.50 105 THR A CA 1
ATOM 878 C C . THR A 1 105 ? -2.664 10.445 9.166 1.00 88.50 105 THR A C 1
ATOM 880 O O . THR A 1 105 ? -2.680 10.888 8.018 1.00 88.50 105 THR A O 1
ATOM 883 N N . SER A 1 106 ? -3.459 9.443 9.561 1.00 87.12 106 SER A N 1
ATOM 884 C CA . SER A 1 106 ? -4.434 8.816 8.665 1.00 87.12 106 SER A CA 1
ATOM 885 C C . SER A 1 106 ? -5.465 9.818 8.149 1.00 87.12 106 SER A C 1
ATOM 887 O O . SER A 1 106 ? -5.778 9.793 6.962 1.00 87.12 106 SER A O 1
ATOM 889 N N . ALA A 1 107 ? -5.988 10.701 9.005 1.00 86.31 107 ALA A N 1
ATOM 890 C CA . ALA A 1 107 ? -6.980 11.700 8.621 1.00 86.31 107 ALA A CA 1
ATOM 891 C C . ALA A 1 107 ? -6.424 12.709 7.603 1.00 86.31 107 ALA A C 1
ATOM 893 O O . ALA A 1 107 ? -7.083 12.960 6.598 1.00 86.31 107 ALA A O 1
ATOM 894 N N . ILE A 1 108 ? -5.202 13.218 7.810 1.00 86.50 108 ILE A N 1
ATOM 895 C CA . ILE A 1 108 ? -4.568 14.169 6.878 1.00 86.50 108 ILE A CA 1
ATOM 896 C C . ILE A 1 108 ? -4.308 13.526 5.516 1.00 86.50 108 ILE A C 1
ATOM 898 O O . ILE A 1 108 ? -4.576 14.130 4.481 1.00 86.50 108 ILE A O 1
ATOM 902 N N . LEU A 1 109 ? -3.772 12.303 5.492 1.00 82.00 109 LEU A N 1
ATOM 903 C CA . LEU A 1 109 ? -3.575 11.597 4.226 1.00 82.00 109 LEU A CA 1
ATOM 904 C C . LEU A 1 109 ? -4.941 11.343 3.567 1.00 82.00 109 LEU A C 1
ATOM 906 O O . LEU A 1 109 ? -5.146 11.666 2.405 1.00 82.00 109 LEU A O 1
ATOM 910 N N . SER A 1 110 ? -5.921 10.864 4.331 1.00 78.56 110 SER A N 1
ATOM 911 C CA . SER A 1 110 ? -7.271 10.571 3.836 1.00 78.56 110 SER A CA 1
ATOM 912 C C . SER A 1 110 ? -8.019 11.782 3.279 1.00 78.56 110 SER A C 1
ATOM 914 O O . SER A 1 110 ? -8.894 11.585 2.441 1.00 78.56 110 SER A O 1
ATOM 916 N N . SER A 1 111 ? -7.726 13.003 3.739 1.00 79.38 111 SER A N 1
ATOM 917 C CA . SER A 1 111 ? -8.338 14.230 3.212 1.00 79.38 111 SER A CA 1
ATOM 918 C C . SER A 1 111 ? -7.692 14.719 1.916 1.00 79.38 111 SER A C 1
ATOM 920 O O . SER A 1 111 ? -8.274 15.549 1.228 1.00 79.38 111 SER A O 1
ATOM 922 N N . LYS A 1 112 ? -6.476 14.259 1.603 1.00 73.44 112 LYS A N 1
ATOM 923 C CA . LYS A 1 112 ? -5.714 14.682 0.418 1.00 73.44 112 LYS A CA 1
ATOM 924 C C . LYS A 1 112 ? -5.900 13.775 -0.794 1.00 73.44 112 LYS A C 1
ATOM 926 O O . LYS A 1 112 ? -5.602 14.201 -1.909 1.00 73.44 112 LYS A O 1
ATOM 931 N N . TYR A 1 113 ? -6.330 12.539 -0.572 1.00 71.25 113 TYR A N 1
ATOM 932 C CA . TYR A 1 113 ? -6.309 11.497 -1.590 1.00 71.25 113 TYR A CA 1
ATOM 933 C C . TYR A 1 113 ? -7.676 10.850 -1.761 1.00 71.25 113 TYR A C 1
ATOM 935 O O . TYR A 1 113 ? -8.461 10.744 -0.814 1.00 71.25 113 TYR A O 1
ATOM 943 N N . ASP A 1 114 ? -7.939 10.413 -2.989 1.00 64.00 114 ASP A N 1
ATOM 944 C CA . ASP A 1 114 ? -9.234 9.878 -3.365 1.00 64.00 114 ASP A CA 1
ATOM 945 C C . ASP A 1 114 ? -9.564 8.604 -2.593 1.00 64.00 114 ASP A C 1
ATOM 947 O O . ASP A 1 114 ? -8.757 7.684 -2.405 1.00 64.00 114 ASP A O 1
ATOM 951 N N . ARG A 1 115 ? -10.815 8.544 -2.148 1.00 60.31 115 ARG A N 1
ATOM 952 C CA . ARG A 1 115 ? -11.356 7.367 -1.492 1.00 60.31 115 ARG A CA 1
ATOM 953 C C . ARG A 1 115 ? -11.609 6.302 -2.551 1.00 60.31 115 ARG A C 1
ATOM 955 O O . ARG A 1 115 ? -12.449 6.481 -3.426 1.00 60.31 115 ARG A O 1
ATOM 962 N N . ILE A 1 116 ? -10.941 5.165 -2.414 1.00 58.78 116 ILE A N 1
ATOM 963 C CA . ILE A 1 116 ? -11.380 3.930 -3.056 1.00 58.78 116 ILE A CA 1
ATOM 964 C C . ILE A 1 116 ? -12.022 3.091 -1.952 1.00 58.78 116 ILE A C 1
ATOM 966 O O . ILE A 1 116 ? -11.452 2.950 -0.877 1.00 58.78 116 ILE A O 1
ATOM 970 N N . VAL A 1 117 ? -13.260 2.644 -2.145 1.00 50.62 117 VAL A N 1
ATOM 971 C CA . VAL A 1 117 ? -13.976 1.834 -1.151 1.00 50.62 117 VAL A CA 1
ATOM 972 C C . VAL A 1 117 ? -14.068 0.430 -1.703 1.00 50.62 117 VAL A C 1
ATOM 974 O O . VAL A 1 117 ? -14.623 0.245 -2.784 1.00 50.62 117 VAL A O 1
ATOM 977 N N . TYR A 1 118 ? -13.537 -0.535 -0.961 1.00 50.62 118 TYR A N 1
ATOM 978 C CA . TYR A 1 118 ? -13.741 -1.947 -1.241 1.00 50.62 118 TYR A CA 1
ATOM 979 C C . TYR A 1 118 ? -14.229 -2.649 0.031 1.00 50.62 118 TYR A C 1
ATOM 981 O O . TYR A 1 118 ? -13.714 -2.319 1.104 1.00 50.62 118 TYR A O 1
ATOM 989 N N . PRO A 1 119 ? -15.237 -3.528 -0.092 1.00 46.12 119 PRO A N 1
ATOM 990 C CA . PRO A 1 119 ? -15.754 -4.357 0.992 1.00 46.12 119 PRO A CA 1
ATOM 991 C C . PRO A 1 119 ? -14.825 -5.525 1.341 1.00 46.12 119 PRO A C 1
ATOM 993 O O . PRO A 1 119 ? -14.056 -5.964 0.454 1.00 46.12 119 PRO A O 1
#

Secondary structure (DSSP, 8-state):
--HHHHHHHHHHHTTTS-GGGEEEEEEEEEEEGGG--SPPPHHHHHH----------TTS---EEEEEEEEESS-EEEEEEEEEE-TTS-EEEEEEEEEEE-HHHHHHHHHHSPPP---

pLDDT: mean 75.32, std 14.06, range [39.88, 93.12]

Radius of gyration: 14.12 Å; chains: 1; bounding box: 32×30×40 Å

Organism: NCBI:txid55197

Sequence (119 aa):
MEKTTYNYLIFHIEKLINVKSIIEIRHIRVLRKSKVNKEISIFNLLFLSNDFVGFKKSGIRENTLNYFIIRTANEFYVCGLENIFEDNGLITEKVVKFQKVNKFTSAILSSKYDRIVYP